Protein AF-A0AAW1YQ41-F1 (afdb_monomer_lite)

Radius of gyration: 15.89 Å; chains: 1; bounding box: 38×39×40 Å

Sec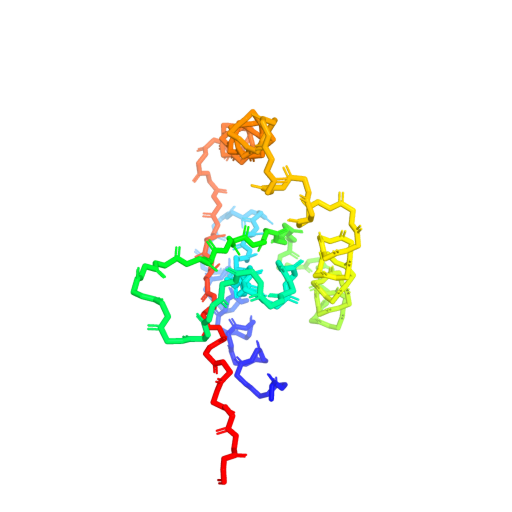ondary structure (DSSP, 8-state):
-HHHHHHHHHHHHHHHTT---SEEEEEEEEESGGGSGGGS-TT-SS--EEEEEEEE-TTT--HHHHHHHHHHHHHHIIIIITGGGSSTTHHHHHHHHHHHHHHHHHHTTT-EEEEEEE-------

pLDDT: mean 74.99, std 14.8, range [28.78, 92.38]

Organism: Rubus argutus (NCBI:txid59490)

InterPro domains:
  IPR023213 Chloramphenicol acetyltransferase-like domain superfamily [G3DSA:3.30.559.10] (2-125)

Foldseek 3Di:
DPPVLVVLLVVLLVVVVVAPAQKAKEWEKDALCVLQPPPDPPPDPDGRIDTDIDMHGSVPDDSVNSVVVVVVSVVCCSPPPSVCCPDPCNVVSVVVVVVVVVVVCVVSVVRYHYHYDYPPPPPDD

Structure (mmCIF, N/CA/C/O backbone):
data_AF-A0AAW1YQ41-F1
#
_entry.id   AF-A0AAW1YQ41-F1
#
loop_
_atom_site.group_PDB
_atom_site.id
_atom_site.type_symbol
_atom_site.label_atom_id
_atom_site.label_alt_id
_atom_site.label_comp_id
_atom_site.label_asym_id
_atom_site.label_entity_id
_atom_site.label_seq_id
_atom_site.pdbx_PDB_ins_code
_atom_site.Cartn_x
_atom_site.Cartn_y
_atom_site.Cartn_z
_atom_site.occupancy
_atom_site.B_iso_or_equiv
_atom_site.auth_seq_id
_atom_site.auth_comp_id
_atom_site.auth_asym_id
_atom_site.auth_atom_id
_atom_site.pdbx_PDB_model_num
ATOM 1 N N . MET A 1 1 ? 2.968 -19.471 5.099 1.00 43.16 1 MET A N 1
ATOM 2 C CA . MET A 1 1 ? 2.604 -18.035 5.068 1.00 43.16 1 MET A CA 1
ATOM 3 C C . MET A 1 1 ? 1.464 -17.689 6.041 1.00 43.16 1 MET A C 1
ATOM 5 O O . MET A 1 1 ? 1.581 -16.688 6.731 1.00 43.16 1 MET A O 1
ATOM 9 N N . CYS A 1 2 ? 0.415 -18.517 6.188 1.00 44.75 2 CYS A N 1
ATOM 10 C CA . CYS A 1 2 ? -0.744 -18.191 7.045 1.00 44.75 2 CYS A CA 1
ATOM 11 C C . CYS A 1 2 ? -0.475 -18.131 8.567 1.00 44.75 2 CYS A C 1
ATOM 13 O O . CYS A 1 2 ? -1.052 -17.280 9.240 1.00 44.75 2 CYS A O 1
ATOM 15 N N . ASN A 1 3 ? 0.406 -18.976 9.119 1.00 47.88 3 ASN A N 1
ATOM 16 C CA . ASN A 1 3 ? 0.574 -19.069 10.582 1.00 47.88 3 ASN A CA 1
ATOM 17 C C . ASN A 1 3 ? 1.292 -17.853 11.191 1.00 47.88 3 ASN A C 1
ATOM 19 O O . ASN A 1 3 ? 0.864 -17.334 12.216 1.00 47.88 3 ASN A O 1
ATOM 23 N N . CYS A 1 4 ? 2.341 -17.355 10.530 1.00 53.69 4 CYS A N 1
ATOM 24 C CA . CYS A 1 4 ? 3.082 -16.176 10.986 1.00 53.69 4 CYS A CA 1
ATOM 25 C C . CYS A 1 4 ? 2.190 -14.920 10.960 1.00 53.69 4 CYS A C 1
ATOM 27 O O . CYS A 1 4 ? 2.110 -14.183 11.939 1.00 53.69 4 CYS A O 1
ATOM 29 N N . PHE A 1 5 ? 1.405 -14.755 9.890 1.00 57.09 5 PHE A N 1
ATOM 30 C CA . PHE A 1 5 ? 0.450 -13.656 9.758 1.00 57.09 5 PHE A CA 1
ATOM 31 C C . PHE A 1 5 ? -0.663 -13.695 10.817 1.00 57.09 5 PHE A C 1
ATOM 33 O O . PHE A 1 5 ? -0.996 -12.673 11.416 1.00 57.09 5 PHE A O 1
ATOM 40 N N . SER A 1 6 ? -1.213 -14.885 11.089 1.00 60.81 6 SER A N 1
ATOM 41 C CA . SER A 1 6 ? -2.242 -15.069 12.119 1.00 60.81 6 SER A CA 1
ATOM 42 C C . SER A 1 6 ? -1.730 -14.691 13.511 1.00 60.81 6 SER A C 1
ATOM 44 O O . SER A 1 6 ? -2.438 -14.017 14.259 1.00 60.81 6 SER A O 1
ATOM 46 N N . ASN A 1 7 ? -0.490 -15.061 13.840 1.00 67.25 7 ASN A N 1
ATOM 47 C CA . ASN A 1 7 ? 0.119 -14.722 15.125 1.00 67.25 7 ASN A CA 1
ATOM 48 C C . ASN A 1 7 ? 0.347 -13.212 15.259 1.00 67.25 7 ASN A C 1
ATOM 50 O O . ASN A 1 7 ? -0.078 -12.632 16.255 1.00 67.25 7 ASN A O 1
ATOM 54 N N . HIS A 1 8 ? 0.906 -12.557 14.235 1.00 66.94 8 HIS A N 1
ATOM 55 C CA . HIS A 1 8 ? 1.091 -11.103 14.249 1.00 66.94 8 HIS A CA 1
ATOM 56 C C . HIS A 1 8 ? -0.233 -10.346 14.387 1.00 66.94 8 HIS A C 1
ATOM 58 O O . HIS A 1 8 ? -0.306 -9.397 15.162 1.00 66.94 8 HIS A O 1
ATOM 64 N N . PHE A 1 9 ? -1.299 -10.789 13.716 1.00 66.81 9 PHE A N 1
ATOM 65 C CA . PHE A 1 9 ? -2.614 -10.167 13.868 1.00 66.81 9 PHE A CA 1
ATOM 66 C C . PHE A 1 9 ? -3.222 -10.373 15.258 1.00 66.81 9 PHE A C 1
ATOM 68 O O . PHE A 1 9 ? -3.802 -9.446 15.819 1.00 66.81 9 PHE A O 1
ATOM 75 N N . LYS A 1 10 ? -3.101 -11.575 15.834 1.00 71.31 10 LYS A N 1
ATOM 76 C CA . LYS A 1 10 ? -3.589 -11.850 17.194 1.00 71.31 10 LYS A CA 1
ATOM 77 C C . LYS A 1 10 ? -2.859 -10.987 18.222 1.00 71.31 10 LYS A C 1
ATOM 79 O O . LYS A 1 10 ? -3.519 -10.367 19.053 1.00 71.31 10 LYS A O 1
ATOM 84 N N . SER A 1 11 ? -1.533 -10.889 18.122 1.00 71.06 11 SER A N 1
ATOM 85 C CA . SER A 1 11 ? -0.723 -9.996 18.956 1.00 71.06 11 SER A CA 1
ATOM 86 C C . SER A 1 11 ? -1.102 -8.529 18.746 1.00 71.06 11 SER A C 1
ATOM 88 O O . SER A 1 11 ? -1.260 -7.802 19.723 1.00 71.06 11 SER A O 1
ATOM 90 N N . ALA A 1 12 ? -1.333 -8.110 17.497 1.00 66.94 12 ALA A N 1
ATOM 91 C CA . ALA A 1 12 ? -1.778 -6.759 17.178 1.00 66.94 12 ALA A CA 1
ATOM 92 C C . ALA A 1 12 ? -3.142 -6.429 17.799 1.00 66.94 12 ALA A C 1
ATOM 94 O O . ALA A 1 12 ? -3.304 -5.389 18.430 1.00 66.94 12 ALA A O 1
ATOM 95 N N . ARG A 1 13 ? -4.114 -7.344 17.709 1.00 69.94 13 ARG A N 1
ATOM 96 C CA . ARG A 1 13 ? -5.419 -7.192 18.370 1.00 69.94 13 ARG A CA 1
ATOM 97 C C . ARG A 1 13 ? -5.295 -7.136 19.887 1.00 69.94 13 ARG A C 1
ATOM 99 O O . ARG A 1 13 ? -5.929 -6.286 20.504 1.00 69.94 13 ARG A O 1
ATOM 106 N N . ALA A 1 14 ? -4.496 -8.013 20.490 1.00 72.88 14 ALA A N 1
ATOM 107 C CA . ALA A 1 14 ? -4.290 -8.021 21.937 1.00 72.88 14 ALA A CA 1
ATOM 108 C C . ALA A 1 14 ? -3.684 -6.697 22.432 1.00 72.88 14 ALA A C 1
ATOM 110 O O . ALA A 1 14 ? -4.226 -6.092 23.352 1.00 72.88 14 ALA A O 1
ATOM 111 N N . ALA A 1 15 ? -2.635 -6.206 21.770 1.00 68.56 15 ALA A N 1
ATOM 112 C CA . ALA A 1 15 ? -2.020 -4.921 22.090 1.00 68.56 15 ALA A CA 1
ATOM 113 C C . ALA A 1 15 ? -2.963 -3.735 21.809 1.00 68.56 15 ALA A C 1
ATOM 115 O O . ALA A 1 15 ? -3.012 -2.795 22.598 1.00 68.56 15 ALA A O 1
ATOM 116 N N . SER A 1 16 ? -3.791 -3.801 20.759 1.00 66.94 16 SER A N 1
ATOM 117 C CA . SER A 1 16 ? -4.774 -2.746 20.478 1.00 66.94 16 SER A CA 1
ATOM 118 C C . SER A 1 16 ? -5.833 -2.589 21.568 1.00 66.94 16 SER A C 1
ATOM 120 O O . SER A 1 16 ? -6.277 -1.479 21.808 1.00 66.94 16 SER A O 1
ATOM 122 N N . ARG A 1 17 ? -6.198 -3.660 22.290 1.00 67.19 17 ARG A N 1
ATOM 123 C CA . ARG A 1 17 ? -7.150 -3.573 23.414 1.00 67.19 17 ARG A CA 1
ATOM 124 C C . ARG A 1 17 ? -6.614 -2.762 24.593 1.00 67.19 17 ARG A C 1
ATOM 126 O O . ARG A 1 17 ? -7.402 -2.274 25.393 1.00 67.19 17 ARG A O 1
ATOM 133 N N . GLN A 1 18 ? -5.293 -2.644 24.713 1.00 65.25 18 GLN A N 1
ATOM 134 C CA . GLN A 1 18 ? -4.637 -1.803 25.718 1.00 65.25 18 GLN A CA 1
ATOM 135 C C . GLN A 1 18 ? -4.434 -0.364 25.224 1.00 65.25 18 GLN A C 1
ATOM 137 O O . GLN A 1 18 ? -4.103 0.525 26.004 1.00 65.25 18 GLN A O 1
ATOM 142 N N . SER A 1 19 ? -4.635 -0.134 23.928 1.00 63.34 19 SER A N 1
ATOM 143 C CA . SER A 1 19 ? -4.430 1.137 23.258 1.00 63.34 19 SER A CA 1
ATOM 144 C C . SER A 1 19 ? -5.762 1.866 23.086 1.00 63.34 19 SER A C 1
ATOM 146 O O . SER A 1 19 ? -6.766 1.274 22.703 1.00 63.34 19 SER A O 1
ATOM 148 N N . LYS A 1 20 ? -5.785 3.180 23.331 1.00 64.69 20 LYS A N 1
ATOM 149 C CA . LYS A 1 20 ? -6.960 4.024 23.039 1.00 64.69 20 LYS A CA 1
ATOM 150 C C . LYS A 1 20 ? -7.090 4.355 21.545 1.00 64.69 20 LYS A C 1
ATOM 152 O O . LYS A 1 20 ? -7.950 5.147 21.174 1.00 64.69 20 LYS A O 1
ATOM 157 N N . THR A 1 21 ? -6.212 3.817 20.695 1.00 65.50 21 THR A N 1
ATOM 158 C CA . THR A 1 21 ? -6.166 4.165 19.274 1.00 65.50 21 THR A CA 1
ATOM 159 C C . THR A 1 21 ? -7.072 3.257 18.455 1.00 65.50 21 THR A C 1
ATOM 161 O O . THR A 1 21 ? -6.929 2.036 18.436 1.00 65.50 21 THR A O 1
ATOM 164 N N . GLU A 1 22 ? -8.019 3.867 17.744 1.00 76.69 22 GLU A N 1
ATOM 165 C CA . GLU A 1 22 ? -8.956 3.129 16.891 1.00 76.69 22 GLU A CA 1
ATOM 166 C C . GLU A 1 22 ? -8.318 2.687 15.573 1.00 76.69 22 GLU A C 1
ATOM 168 O O . GLU A 1 22 ? -8.808 1.763 14.932 1.00 76.69 22 GLU A O 1
ATOM 173 N N . THR A 1 23 ? -7.208 3.311 15.171 1.00 85.25 23 THR A N 1
ATOM 174 C CA . THR A 1 23 ? -6.554 3.063 13.883 1.00 85.25 23 THR A CA 1
ATOM 175 C C . THR A 1 23 ? -5.261 2.280 14.067 1.00 85.25 23 THR A C 1
ATOM 177 O O . THR A 1 23 ? -4.378 2.652 14.841 1.00 85.25 23 THR A O 1
ATOM 180 N N . THR A 1 24 ? -5.132 1.186 13.322 1.00 87.00 24 THR A N 1
ATOM 181 C CA . THR A 1 24 ? -3.922 0.368 13.257 1.00 87.00 24 THR A CA 1
ATOM 182 C C . THR A 1 24 ? -3.403 0.314 11.826 1.00 87.00 24 THR A C 1
ATOM 184 O O . THR A 1 24 ? -4.168 0.169 10.871 1.00 87.00 24 THR A O 1
ATOM 187 N N . VAL A 1 25 ? -2.085 0.412 11.678 1.00 88.62 25 VAL A N 1
ATOM 188 C CA . VAL A 1 25 ? -1.386 0.279 10.402 1.00 88.62 25 VAL A CA 1
ATOM 189 C C . VAL A 1 25 ? -0.530 -0.978 10.437 1.00 88.62 25 VAL A C 1
ATOM 191 O O . VAL A 1 25 ? 0.293 -1.163 11.333 1.00 88.62 25 VAL A O 1
ATOM 194 N N . PHE A 1 26 ? -0.712 -1.841 9.445 1.00 87.69 26 PHE A N 1
ATOM 195 C CA . PHE A 1 26 ? 0.135 -3.000 9.208 1.00 87.69 26 PHE A CA 1
ATOM 196 C C . PHE A 1 26 ? 0.956 -2.791 7.937 1.00 87.69 26 PHE A C 1
ATOM 198 O O . PHE A 1 26 ? 0.401 -2.610 6.851 1.00 87.69 26 PHE A O 1
ATOM 205 N N . TYR A 1 27 ? 2.278 -2.826 8.074 1.00 87.81 27 TYR A N 1
ATOM 206 C CA . TYR A 1 27 ? 3.222 -2.738 6.970 1.00 87.81 27 TYR A CA 1
ATOM 207 C C . TYR A 1 27 ? 3.711 -4.125 6.560 1.00 87.81 27 TYR A C 1
ATOM 209 O O . TYR A 1 27 ? 4.333 -4.839 7.344 1.00 87.81 27 TYR A O 1
ATOM 217 N N . GLN A 1 28 ? 3.498 -4.483 5.300 1.00 85.56 28 GLN A N 1
ATOM 218 C CA . GLN A 1 28 ? 4.133 -5.642 4.686 1.00 85.56 28 GLN A CA 1
ATOM 219 C C . GLN A 1 28 ? 5.290 -5.181 3.812 1.00 85.56 28 GLN A C 1
ATOM 221 O O . GLN A 1 28 ? 5.070 -4.508 2.808 1.00 85.56 28 GLN A O 1
ATOM 226 N N . MET A 1 29 ? 6.511 -5.604 4.131 1.00 84.38 29 MET A N 1
ATOM 227 C CA . MET A 1 29 ? 7.631 -5.414 3.210 1.00 84.38 29 MET A CA 1
ATOM 228 C C . MET A 1 29 ? 7.479 -6.375 2.029 1.00 84.38 29 MET A C 1
ATOM 230 O O . MET A 1 29 ? 7.407 -7.591 2.233 1.00 84.38 29 MET A O 1
ATOM 234 N N . VAL A 1 30 ? 7.415 -5.843 0.809 1.00 81.19 30 VAL A N 1
ATOM 235 C CA . VAL A 1 30 ? 7.405 -6.629 -0.431 1.00 81.19 30 VAL A CA 1
ATOM 236 C C . VAL A 1 30 ? 8.727 -6.483 -1.169 1.00 81.19 30 VAL A C 1
ATOM 238 O O . VAL A 1 30 ? 9.358 -5.428 -1.134 1.00 81.19 30 VAL A O 1
ATOM 241 N N . ASN A 1 31 ? 9.157 -7.561 -1.824 1.00 79.19 31 ASN A N 1
ATOM 242 C CA . ASN A 1 31 ? 10.371 -7.566 -2.631 1.00 79.19 31 ASN A CA 1
ATOM 243 C C . ASN A 1 31 ? 10.070 -6.946 -4.002 1.00 79.19 31 ASN A C 1
ATOM 245 O O . ASN A 1 31 ? 9.259 -7.491 -4.757 1.00 79.19 31 ASN A O 1
ATOM 249 N N . LEU A 1 32 ? 10.734 -5.834 -4.317 1.00 77.19 32 LEU A N 1
ATOM 250 C CA . LEU A 1 32 ? 10.601 -5.152 -5.601 1.00 77.19 32 LEU A CA 1
ATOM 251 C C . LEU A 1 32 ? 11.293 -5.918 -6.727 1.00 77.19 32 LEU A C 1
ATOM 253 O O . LEU A 1 32 ? 10.836 -5.850 -7.853 1.00 77.19 32 LEU A O 1
ATOM 257 N N . ARG A 1 33 ? 12.327 -6.728 -6.462 1.00 71.50 33 ARG A N 1
ATOM 258 C CA . ARG A 1 33 ? 13.027 -7.480 -7.525 1.00 71.50 33 ARG A CA 1
ATOM 259 C C . ARG A 1 33 ? 12.077 -8.342 -8.355 1.00 71.50 33 ARG A C 1
ATOM 261 O O . ARG A 1 33 ? 12.217 -8.407 -9.567 1.00 71.50 33 ARG A O 1
ATOM 268 N N . LYS A 1 34 ? 11.054 -8.924 -7.716 1.00 65.75 34 LYS A N 1
ATOM 269 C CA . LYS A 1 34 ? 10.029 -9.730 -8.401 1.00 65.75 34 LYS A CA 1
ATOM 270 C C . LYS A 1 34 ? 9.248 -8.952 -9.465 1.00 65.75 34 LYS A C 1
ATOM 272 O O . LYS A 1 34 ? 8.746 -9.570 -10.393 1.00 65.75 34 LYS A O 1
ATOM 277 N N . SER A 1 35 ? 9.138 -7.631 -9.337 1.00 64.88 35 SER A N 1
ATOM 278 C CA . SER A 1 35 ? 8.430 -6.775 -10.291 1.00 64.88 35 SER A CA 1
ATOM 279 C C . SER A 1 35 ? 9.327 -6.128 -11.331 1.00 64.88 35 SER A C 1
ATOM 281 O O . SER A 1 35 ? 8.818 -5.613 -12.317 1.00 64.88 35 SER A O 1
ATOM 283 N N . MET A 1 36 ? 10.645 -6.130 -11.117 1.00 60.66 36 MET A N 1
ATOM 284 C CA . MET A 1 36 ? 11.603 -5.504 -12.031 1.00 60.66 36 MET A CA 1
ATOM 285 C C . MET A 1 36 ? 12.036 -6.428 -13.175 1.00 60.66 36 MET A C 1
ATOM 287 O O . MET A 1 36 ? 12.877 -6.047 -13.980 1.00 60.66 36 MET A O 1
ATOM 291 N N . GLY A 1 37 ? 11.495 -7.647 -13.261 1.00 60.53 37 GLY A N 1
ATOM 292 C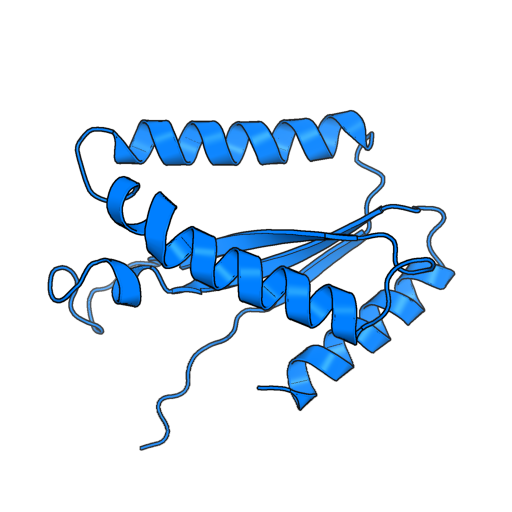 CA . GLY A 1 37 ? 12.002 -8.660 -14.186 1.00 60.53 37 GLY A CA 1
ATOM 293 C C . GLY A 1 37 ? 13.479 -8.984 -13.921 1.00 60.53 37 GLY A C 1
ATOM 294 O O . GLY A 1 37 ? 14.014 -8.696 -12.851 1.00 60.53 37 GLY A O 1
ATOM 295 N N . SER A 1 38 ? 14.166 -9.562 -14.907 1.00 54.94 38 SER A N 1
ATOM 296 C CA . SER A 1 38 ? 15.594 -9.920 -14.830 1.00 54.94 38 SER A CA 1
ATOM 297 C C . SER A 1 38 ? 16.555 -8.724 -14.697 1.00 54.94 38 SER A C 1
ATOM 299 O O . SER A 1 38 ? 17.764 -8.913 -14.789 1.00 54.94 38 SER A O 1
ATOM 301 N N . VAL A 1 39 ? 16.048 -7.498 -14.513 1.00 58.72 39 VAL A N 1
ATOM 302 C CA . VAL A 1 39 ? 16.840 -6.257 -14.457 1.00 58.72 39 VAL A CA 1
ATOM 303 C C . VAL A 1 39 ? 17.711 -6.193 -13.201 1.00 58.72 39 VAL A C 1
ATOM 305 O O . VAL A 1 39 ? 18.793 -5.613 -13.237 1.00 58.72 39 VAL A O 1
ATOM 308 N N . VAL A 1 40 ? 17.285 -6.818 -12.098 1.00 59.50 40 VAL A N 1
ATOM 309 C CA . VAL A 1 40 ? 18.079 -6.878 -10.865 1.00 59.50 40 VAL A CA 1
ATOM 310 C C . VAL A 1 40 ? 18.314 -8.336 -10.481 1.00 59.50 40 VAL A C 1
ATOM 312 O O . VAL A 1 40 ? 17.383 -8.989 -10.000 1.00 59.50 40 VAL A O 1
ATOM 315 N N . PRO A 1 41 ? 19.543 -8.851 -10.674 1.00 58.62 41 PRO A N 1
ATOM 316 C CA . PRO A 1 41 ? 19.938 -10.164 -10.188 1.00 58.62 41 PRO A CA 1
ATOM 317 C C . PRO A 1 41 ? 19.570 -10.358 -8.711 1.00 58.62 41 PRO A C 1
ATOM 319 O O . PRO A 1 41 ? 19.672 -9.445 -7.884 1.00 58.62 41 PRO A O 1
ATOM 322 N N . GLU A 1 42 ? 19.132 -11.565 -8.353 1.00 59.00 42 GLU A N 1
ATOM 323 C CA . GLU A 1 42 ? 18.694 -11.879 -6.984 1.00 59.00 42 GLU A CA 1
ATOM 324 C C . GLU A 1 42 ? 19.810 -11.635 -5.947 1.00 59.00 42 GLU A C 1
ATOM 326 O O . GLU A 1 42 ? 19.547 -11.277 -4.800 1.00 59.00 42 GLU A O 1
ATOM 331 N N . ASN A 1 43 ? 21.061 -11.723 -6.401 1.00 57.91 43 ASN A N 1
ATOM 332 C CA . ASN A 1 43 ? 22.311 -11.510 -5.680 1.00 57.91 43 ASN A CA 1
ATOM 333 C C . ASN A 1 43 ? 22.865 -10.068 -5.740 1.00 57.91 43 ASN A C 1
ATOM 335 O O . ASN A 1 43 ? 23.948 -9.818 -5.212 1.00 57.91 43 ASN A O 1
ATOM 339 N N . THR A 1 44 ? 22.162 -9.097 -6.336 1.00 55.97 44 THR A N 1
ATOM 340 C CA . THR A 1 44 ? 22.601 -7.691 -6.311 1.00 55.97 44 THR A CA 1
ATOM 341 C C . THR A 1 44 ? 22.485 -7.107 -4.904 1.00 55.97 44 THR A C 1
ATOM 343 O O . THR A 1 44 ? 21.404 -7.096 -4.304 1.00 55.97 44 THR A O 1
ATOM 346 N N . MET A 1 45 ? 23.600 -6.586 -4.393 1.00 42.09 45 MET A N 1
ATOM 347 C CA . MET A 1 45 ? 23.716 -5.984 -3.066 1.00 42.09 45 MET A CA 1
ATOM 348 C C . MET A 1 45 ? 22.954 -4.646 -2.999 1.00 42.09 45 MET A C 1
ATOM 350 O O . MET A 1 45 ? 23.200 -3.747 -3.797 1.00 42.09 45 MET A O 1
ATOM 354 N N . GLY A 1 46 ? 21.999 -4.532 -2.069 1.00 55.44 46 GLY A N 1
ATOM 355 C CA . GLY A 1 46 ? 21.124 -3.360 -1.891 1.00 55.44 46 GLY A CA 1
ATOM 356 C C . GLY A 1 46 ? 19.678 -3.754 -1.554 1.00 55.44 46 GLY A C 1
ATOM 357 O O . GLY A 1 46 ? 19.146 -4.726 -2.090 1.00 55.44 46 GLY A O 1
ATOM 358 N N . ASN A 1 47 ? 19.013 -3.043 -0.641 1.00 61.41 47 ASN A N 1
ATOM 359 C CA . ASN A 1 47 ? 17.649 -3.382 -0.213 1.00 61.41 47 ASN A CA 1
ATOM 360 C C . ASN A 1 47 ? 16.594 -2.821 -1.181 1.00 61.41 47 ASN A C 1
ATOM 362 O O . ASN A 1 47 ? 16.178 -1.676 -1.056 1.00 61.41 47 ASN A O 1
ATOM 366 N N . TRP A 1 48 ? 16.102 -3.657 -2.099 1.00 72.88 48 TRP A N 1
ATOM 367 C CA . TRP A 1 48 ? 14.969 -3.342 -2.980 1.00 72.88 48 TRP A CA 1
ATOM 368 C C . TRP A 1 48 ? 13.650 -3.845 -2.378 1.00 72.88 48 TRP A C 1
ATOM 370 O O . TRP A 1 48 ? 13.020 -4.772 -2.893 1.00 72.88 48 TRP A O 1
ATOM 380 N N . PHE A 1 49 ? 13.255 -3.262 -1.245 1.00 78.50 49 PHE A N 1
ATOM 381 C CA . PHE A 1 49 ? 12.000 -3.580 -0.561 1.00 78.50 49 PHE A CA 1
ATOM 382 C C . PHE A 1 49 ? 11.109 -2.349 -0.449 1.00 78.50 49 PHE A C 1
ATOM 384 O O . PHE A 1 49 ? 11.595 -1.244 -0.219 1.00 78.50 49 PHE A O 1
ATOM 391 N N . TRP A 1 50 ? 9.796 -2.554 -0.538 1.00 84.06 50 TRP A N 1
ATOM 392 C CA . TRP A 1 50 ? 8.815 -1.492 -0.345 1.00 84.06 50 TRP A CA 1
ATOM 393 C C . TRP A 1 50 ? 7.773 -1.868 0.712 1.00 84.06 50 TRP A C 1
ATOM 395 O O . TRP A 1 50 ? 7.222 -2.968 0.646 1.00 84.06 50 TRP A O 1
ATOM 405 N N . PRO A 1 51 ? 7.470 -0.994 1.689 1.00 86.38 51 PRO A N 1
ATOM 406 C CA . PRO A 1 51 ? 6.427 -1.267 2.671 1.00 86.38 51 PRO A CA 1
ATOM 407 C C . PRO A 1 51 ? 5.032 -0.996 2.093 1.00 86.38 51 PRO A C 1
ATOM 409 O O . PRO A 1 51 ? 4.645 0.148 1.866 1.00 86.38 51 PRO A O 1
ATOM 412 N N . LEU A 1 52 ? 4.211 -2.021 1.908 1.00 88.06 52 LEU A N 1
ATOM 413 C CA . LEU A 1 52 ? 2.785 -1.845 1.631 1.00 88.06 52 LEU A CA 1
ATOM 414 C C . LEU A 1 52 ? 2.014 -1.646 2.926 1.00 88.06 52 LEU A C 1
ATOM 416 O O . LEU A 1 52 ? 2.133 -2.449 3.846 1.00 88.06 52 LEU A O 1
ATOM 420 N N . GLN A 1 53 ? 1.212 -0.586 2.985 1.00 89.25 53 GLN A N 1
ATOM 421 C CA . GLN A 1 53 ? 0.427 -0.249 4.168 1.00 89.25 53 GLN A CA 1
ATOM 422 C C . GLN A 1 53 ? -1.008 -0.762 4.056 1.00 89.25 53 GLN A C 1
ATOM 424 O O . GLN A 1 53 ? -1.703 -0.502 3.069 1.00 89.25 53 GLN A O 1
ATOM 429 N N . VAL A 1 54 ? -1.489 -1.427 5.098 1.00 89.12 54 VAL A N 1
ATOM 430 C CA . VAL A 1 54 ? -2.898 -1.772 5.299 1.00 89.12 54 VAL A CA 1
ATOM 431 C C . VAL A 1 54 ? -3.363 -1.049 6.553 1.00 89.12 54 VAL A C 1
ATOM 433 O O . VAL A 1 54 ? -2.801 -1.245 7.625 1.00 89.12 54 VAL A O 1
ATOM 436 N N . VAL A 1 55 ? -4.368 -0.191 6.406 1.00 89.25 55 VAL A N 1
ATOM 437 C CA . VAL A 1 55 ? -4.980 0.544 7.517 1.00 89.25 55 VAL A CA 1
ATOM 438 C C . VAL A 1 55 ? -6.269 -0.171 7.877 1.00 89.25 55 VAL A C 1
ATOM 440 O O . VAL A 1 55 ? -7.042 -0.514 6.981 1.00 89.25 55 VAL A O 1
ATOM 443 N N . PHE A 1 56 ? -6.481 -0.434 9.159 1.00 87.00 56 PHE A N 1
ATOM 444 C CA . PHE A 1 56 ? -7.674 -1.113 9.644 1.00 87.00 56 PHE A CA 1
ATOM 445 C C . PHE A 1 56 ? -7.973 -0.723 11.089 1.00 87.00 56 PHE A C 1
ATOM 447 O O . PHE A 1 56 ? -7.102 -0.235 11.816 1.00 87.00 56 PHE A O 1
ATOM 454 N N . LYS A 1 57 ? -9.209 -0.976 11.514 1.00 87.50 57 LYS A N 1
ATOM 455 C CA . LYS A 1 57 ? -9.624 -0.793 12.900 1.00 87.50 57 LYS A CA 1
ATOM 456 C C . LYS A 1 57 ? -9.726 -2.165 13.567 1.00 87.50 57 LYS A C 1
ATOM 458 O O . LYS A 1 57 ? -10.540 -2.983 13.146 1.00 87.50 57 LYS A O 1
ATOM 463 N N . PRO A 1 58 ? -8.926 -2.469 14.599 1.00 79.56 58 PRO A N 1
ATOM 464 C CA . PRO A 1 58 ? -8.790 -3.833 15.120 1.00 79.56 58 PRO A CA 1
ATOM 465 C C . PRO A 1 58 ? -10.069 -4.395 15.762 1.00 79.56 58 PRO A C 1
ATOM 467 O O . PRO A 1 58 ? -10.210 -5.617 15.854 1.00 79.56 58 PRO A O 1
ATOM 470 N N . ASN A 1 59 ? -10.990 -3.523 16.185 1.00 80.62 59 ASN A N 1
ATOM 471 C CA . ASN A 1 59 ? -12.283 -3.905 16.757 1.00 80.62 59 ASN A CA 1
ATOM 472 C C . ASN A 1 59 ? -13.386 -4.098 15.702 1.00 80.62 59 ASN A C 1
ATOM 474 O O . ASN A 1 59 ? -14.364 -4.780 15.987 1.00 80.62 59 ASN A O 1
ATOM 478 N N . GLU A 1 60 ? -13.228 -3.531 14.503 1.00 85.69 60 GLU A N 1
ATOM 479 C CA . GLU A 1 60 ? -14.239 -3.574 13.433 1.00 85.69 60 GLU A CA 1
ATOM 480 C C . GLU A 1 60 ? -13.838 -4.550 12.314 1.00 85.69 60 GLU A C 1
ATOM 482 O O . GLU A 1 60 ? -14.685 -5.211 11.722 1.00 85.69 60 GLU A O 1
ATOM 487 N N . THR A 1 61 ? -12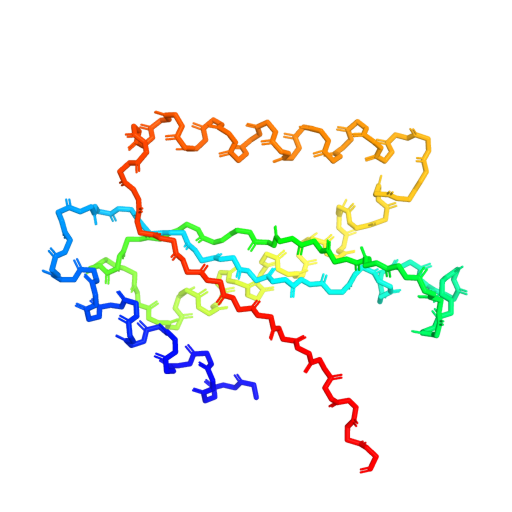.537 -4.689 12.047 1.00 86.06 61 THR A N 1
ATOM 488 C CA . THR A 1 61 ? -12.014 -5.484 10.933 1.00 86.06 61 THR A CA 1
ATOM 489 C C . THR A 1 61 ? -11.711 -6.921 11.357 1.00 86.06 61 THR A C 1
ATOM 491 O O . THR A 1 61 ? -10.908 -7.185 12.262 1.00 86.06 61 THR A O 1
ATOM 494 N N . GLN A 1 62 ? -12.302 -7.888 10.653 1.00 87.50 62 GLN A N 1
ATOM 495 C CA . GLN A 1 62 ? -11.992 -9.304 10.858 1.00 87.50 62 GLN A CA 1
ATOM 496 C C . GLN A 1 62 ? -10.627 -9.677 10.258 1.00 87.50 62 GLN A C 1
ATOM 498 O O . GLN A 1 62 ? -10.176 -9.090 9.276 1.00 87.50 62 GLN A O 1
ATOM 503 N N . LEU A 1 63 ? -9.978 -10.720 10.799 1.00 82.69 63 LEU A N 1
ATOM 504 C CA . LEU A 1 63 ? -8.690 -11.203 10.275 1.00 82.69 63 LEU A CA 1
ATOM 505 C C . LEU A 1 63 ? -8.770 -11.508 8.776 1.00 82.69 63 LEU A C 1
ATOM 507 O O . LEU A 1 63 ? -7.879 -11.129 8.025 1.00 82.69 63 LEU A O 1
ATOM 511 N N . GLN A 1 64 ? -9.823 -12.204 8.343 1.00 85.94 64 GLN A N 1
ATOM 512 C CA . GLN A 1 64 ? -9.956 -12.613 6.946 1.00 85.94 64 GLN A CA 1
ATOM 513 C C . GLN A 1 64 ? -10.101 -11.416 6.005 1.00 85.94 64 GLN A C 1
ATOM 515 O O . GLN A 1 64 ? -9.486 -11.406 4.943 1.00 85.94 64 GLN A O 1
ATOM 520 N N . GLU A 1 65 ? -10.829 -10.384 6.427 1.00 89.25 65 GLU A N 1
ATOM 521 C CA . GLU A 1 65 ? -10.962 -9.132 5.685 1.00 89.25 65 GLU A CA 1
ATOM 522 C C . GLU A 1 65 ? -9.617 -8.404 5.582 1.00 89.25 65 GLU A C 1
ATOM 524 O O . GLU A 1 65 ? -9.209 -7.991 4.497 1.00 89.25 65 GLU A O 1
ATOM 529 N N . MET A 1 66 ? -8.863 -8.329 6.683 1.00 86.31 66 MET A N 1
ATOM 530 C CA . MET A 1 66 ? -7.523 -7.744 6.668 1.00 86.31 66 MET A CA 1
ATOM 531 C C . MET A 1 66 ? -6.571 -8.527 5.744 1.00 86.31 66 MET A C 1
ATOM 533 O O . MET A 1 66 ? -5.838 -7.919 4.963 1.00 86.31 66 MET A O 1
ATOM 537 N N . VAL A 1 67 ? -6.601 -9.868 5.780 1.00 85.31 67 VAL A N 1
ATOM 538 C CA . VAL A 1 67 ? -5.832 -10.730 4.861 1.00 85.31 67 VAL A CA 1
ATOM 539 C C . VAL A 1 67 ? -6.229 -10.464 3.409 1.00 85.31 67 VAL A C 1
ATOM 541 O O . VAL A 1 67 ? -5.351 -10.338 2.556 1.00 85.31 67 VAL A O 1
ATOM 544 N N . ALA A 1 68 ? -7.529 -10.389 3.115 1.00 89.69 68 ALA A N 1
ATOM 545 C CA . ALA A 1 68 ? -8.041 -10.150 1.770 1.00 89.69 68 ALA A CA 1
ATOM 546 C C . ALA A 1 68 ? -7.605 -8.775 1.245 1.00 89.69 68 ALA A C 1
ATOM 548 O O . ALA A 1 68 ? -7.039 -8.687 0.155 1.00 89.69 68 ALA A O 1
ATOM 549 N N . ASN A 1 69 ? -7.759 -7.727 2.060 1.00 89.56 69 ASN A N 1
ATOM 550 C CA . ASN A 1 69 ? -7.299 -6.375 1.748 1.00 89.56 69 ASN A CA 1
ATOM 551 C C . ASN A 1 69 ? -5.794 -6.338 1.486 1.00 89.56 69 ASN A C 1
ATOM 553 O O . ASN A 1 69 ? -5.341 -5.682 0.550 1.00 89.56 69 ASN A O 1
ATOM 557 N N . MET A 1 70 ? -5.012 -7.066 2.280 1.00 87.69 70 MET A N 1
ATOM 558 C CA . MET A 1 70 ? -3.571 -7.126 2.096 1.00 87.69 70 MET A CA 1
ATOM 559 C C . MET A 1 70 ? -3.170 -7.837 0.804 1.00 87.69 70 MET A C 1
ATOM 561 O O . MET A 1 70 ? -2.323 -7.331 0.071 1.00 87.69 70 MET A O 1
ATOM 565 N N . ARG A 1 71 ? -3.793 -8.981 0.495 1.00 88.38 71 ARG A N 1
ATOM 566 C CA . ARG A 1 71 ? -3.573 -9.691 -0.774 1.00 88.38 71 ARG A CA 1
ATOM 567 C C . ARG A 1 71 ? -3.917 -8.801 -1.962 1.00 88.38 71 ARG A C 1
ATOM 569 O O . ARG A 1 71 ? -3.099 -8.683 -2.865 1.00 88.38 71 ARG A O 1
ATOM 576 N N . ARG A 1 72 ? -5.066 -8.118 -1.910 1.00 91.00 72 ARG A N 1
ATOM 577 C CA . ARG A 1 72 ? -5.487 -7.160 -2.937 1.00 91.00 72 ARG A CA 1
ATOM 578 C C . ARG A 1 72 ? -4.444 -6.058 -3.138 1.00 91.00 72 ARG A C 1
ATOM 580 O O . ARG A 1 72 ? -3.990 -5.874 -4.259 1.00 91.00 72 ARG A O 1
ATOM 587 N N . LYS A 1 73 ? -3.985 -5.403 -2.063 1.00 88.69 73 LYS A N 1
ATOM 588 C CA . LYS A 1 73 ? -2.961 -4.346 -2.157 1.00 88.69 73 LYS A CA 1
ATOM 589 C C . LYS A 1 73 ? -1.628 -4.833 -2.720 1.00 88.69 73 LYS A C 1
ATOM 591 O O . LYS A 1 73 ? -0.962 -4.082 -3.421 1.00 88.69 73 LYS A O 1
ATOM 596 N N . ILE A 1 74 ? -1.219 -6.062 -2.401 1.00 86.38 74 ILE A N 1
ATOM 597 C CA . ILE A 1 74 ? -0.015 -6.668 -2.988 1.00 86.38 74 ILE A CA 1
ATOM 598 C C . ILE A 1 74 ? -0.194 -6.831 -4.500 1.00 86.38 74 ILE A C 1
ATOM 600 O O . ILE A 1 74 ? 0.700 -6.461 -5.257 1.00 86.38 74 ILE A O 1
ATOM 604 N N . THR A 1 75 ? -1.342 -7.349 -4.939 1.00 87.88 75 THR A N 1
ATOM 605 C CA . THR A 1 75 ? -1.656 -7.514 -6.364 1.00 87.88 75 THR A CA 1
ATOM 606 C C . THR A 1 75 ? -1.715 -6.171 -7.097 1.00 87.88 75 THR A C 1
ATOM 608 O O . THR A 1 75 ? -1.029 -6.014 -8.100 1.00 87.88 75 THR A O 1
ATOM 611 N N . GLU A 1 76 ? -2.456 -5.189 -6.575 1.00 88.38 76 GLU A N 1
ATOM 612 C CA . GLU A 1 76 ? -2.539 -3.825 -7.132 1.00 88.38 76 GLU A CA 1
ATOM 613 C C . GLU A 1 76 ? -1.157 -3.171 -7.220 1.00 88.38 76 GLU A C 1
ATOM 615 O O . GLU A 1 76 ? -0.798 -2.572 -8.231 1.00 88.38 76 GLU A O 1
ATOM 620 N N . PHE A 1 77 ? -0.335 -3.326 -6.178 1.00 86.06 77 PHE A N 1
ATOM 621 C CA . PHE A 1 77 ? 1.016 -2.791 -6.188 1.00 86.06 77 PHE A CA 1
ATOM 622 C C . PHE A 1 77 ? 1.840 -3.367 -7.339 1.00 86.06 77 PHE A C 1
ATOM 624 O O . PHE A 1 77 ? 2.451 -2.600 -8.080 1.00 86.06 77 PHE A O 1
ATOM 631 N N . TYR A 1 78 ? 1.850 -4.692 -7.491 1.00 83.31 78 TYR A N 1
ATOM 632 C CA . TYR A 1 78 ? 2.637 -5.350 -8.528 1.00 83.31 78 TYR A CA 1
ATOM 633 C C . TYR A 1 78 ? 2.151 -5.030 -9.943 1.00 83.31 78 TYR A C 1
ATOM 635 O O . TYR A 1 78 ? 2.990 -4.842 -10.821 1.00 83.31 78 TYR A O 1
ATOM 643 N N . ASN A 1 79 ? 0.839 -4.917 -10.146 1.00 84.75 79 ASN A N 1
ATOM 644 C CA . ASN A 1 79 ? 0.262 -4.627 -11.456 1.00 84.75 79 ASN A CA 1
ATOM 645 C C . ASN A 1 79 ? 0.432 -3.152 -11.862 1.00 84.75 79 ASN A C 1
ATOM 647 O O . ASN A 1 79 ? 0.794 -2.878 -13.003 1.00 84.75 79 ASN A O 1
ATOM 651 N N . ASP A 1 80 ? 0.228 -2.211 -10.931 1.00 83.00 80 ASP A N 1
ATOM 652 C CA . ASP A 1 80 ? 0.001 -0.804 -11.300 1.00 83.00 80 ASP A CA 1
ATOM 653 C C . ASP A 1 80 ? 1.106 0.157 -10.845 1.00 83.00 80 ASP A C 1
ATOM 655 O O . ASP A 1 80 ? 1.316 1.207 -11.465 1.00 83.00 80 ASP A O 1
ATOM 659 N N . LYS A 1 81 ? 1.789 -0.147 -9.730 1.00 79.12 81 LYS A N 1
ATOM 660 C CA . LYS A 1 81 ? 2.777 0.760 -9.113 1.00 79.12 81 LYS A CA 1
ATOM 661 C C . LYS A 1 81 ? 4.213 0.281 -9.282 1.00 79.12 81 LYS A C 1
ATOM 663 O O . LYS A 1 81 ? 5.091 1.105 -9.501 1.00 79.12 81 LYS A O 1
ATOM 668 N N . ALA A 1 82 ? 4.467 -1.019 -9.207 1.00 80.69 82 ALA A N 1
ATOM 669 C CA . ALA A 1 82 ? 5.819 -1.546 -9.078 1.00 80.69 82 ALA A CA 1
ATOM 670 C C . ALA A 1 82 ? 6.692 -1.300 -10.321 1.00 80.69 82 ALA A C 1
ATOM 672 O O . ALA A 1 82 ? 7.874 -1.003 -10.176 1.00 80.69 82 ALA A O 1
ATOM 673 N N . GLY A 1 83 ? 6.111 -1.342 -11.525 1.00 77.19 83 GLY A N 1
ATOM 674 C CA . GLY A 1 83 ? 6.816 -0.966 -12.756 1.00 77.19 83 GLY A CA 1
ATOM 675 C C . GLY A 1 83 ? 7.184 0.520 -12.802 1.00 77.19 83 GLY A C 1
ATOM 676 O O . GLY A 1 83 ? 8.270 0.863 -13.243 1.00 77.19 83 GLY A O 1
ATOM 677 N N . LYS A 1 84 ? 6.335 1.400 -12.253 1.00 81.69 84 LYS A N 1
ATOM 678 C CA . LYS A 1 84 ? 6.560 2.859 -12.230 1.00 81.69 84 LYS A CA 1
ATOM 679 C C . LYS A 1 84 ? 7.673 3.288 -11.282 1.00 81.69 84 LYS A C 1
ATOM 681 O O . LYS A 1 84 ? 8.126 4.420 -11.346 1.00 81.69 84 LYS A O 1
ATOM 686 N N . PHE A 1 85 ? 8.093 2.405 -10.380 1.00 77.88 85 PHE A N 1
ATOM 687 C CA . PHE A 1 85 ? 9.227 2.661 -9.493 1.00 77.88 85 PHE A CA 1
ATOM 688 C C . PHE A 1 85 ? 10.559 2.555 -10.246 1.00 77.88 85 PHE A C 1
ATOM 690 O O . PHE A 1 85 ? 11.586 2.999 -9.738 1.00 77.88 85 PHE A O 1
ATOM 697 N N . ILE A 1 86 ? 10.532 1.965 -11.443 1.00 72.31 86 ILE A N 1
ATOM 698 C CA . ILE A 1 86 ? 11.666 1.774 -12.333 1.00 72.31 86 ILE A CA 1
ATOM 699 C C . ILE A 1 86 ? 11.472 2.734 -13.506 1.00 72.31 86 ILE A C 1
ATOM 701 O O . ILE A 1 86 ? 10.538 2.583 -14.288 1.00 72.31 86 ILE A O 1
ATOM 705 N N . GLY A 1 87 ? 12.333 3.737 -13.623 1.00 69.31 87 GLY A N 1
ATOM 706 C CA . GLY A 1 87 ? 12.246 4.737 -14.687 1.00 69.31 87 GLY A CA 1
ATOM 707 C C . GLY A 1 87 ? 12.454 6.151 -14.169 1.00 69.31 87 GLY A C 1
ATOM 708 O O . GLY A 1 87 ? 12.656 6.362 -12.972 1.00 69.31 87 GLY A O 1
ATOM 709 N N . GLU A 1 88 ? 12.406 7.114 -15.084 1.00 76.81 88 GLU A N 1
ATOM 710 C CA . GLU A 1 88 ? 12.695 8.529 -14.813 1.00 76.81 88 GLU A CA 1
ATOM 711 C C . GLU A 1 88 ? 11.768 9.117 -13.735 1.00 76.81 88 GLU A C 1
ATOM 713 O O . GLU A 1 88 ? 12.223 9.845 -12.854 1.00 76.81 88 GLU A O 1
ATOM 718 N N . ASP A 1 89 ? 10.505 8.681 -13.705 1.00 82.00 89 ASP A N 1
ATOM 719 C CA . ASP A 1 89 ? 9.510 9.133 -12.724 1.00 82.00 89 ASP A CA 1
ATOM 720 C C . ASP A 1 89 ? 9.536 8.357 -11.395 1.00 82.00 89 ASP A C 1
ATOM 722 O O . ASP A 1 89 ? 8.778 8.670 -10.471 1.00 82.00 89 ASP A O 1
ATOM 726 N N . GLY A 1 90 ? 10.398 7.344 -11.248 1.00 81.62 90 GLY A N 1
ATOM 727 C CA . GLY A 1 90 ? 10.378 6.443 -10.091 1.00 81.62 90 GLY A CA 1
ATOM 728 C C . GLY A 1 90 ? 10.556 7.166 -8.756 1.00 81.62 90 GLY A C 1
ATOM 729 O O . GLY A 1 90 ? 9.852 6.879 -7.785 1.00 81.62 90 GLY A O 1
ATOM 730 N N . ILE A 1 91 ? 11.445 8.163 -8.714 1.00 82.50 91 ILE A N 1
ATOM 731 C CA . ILE A 1 91 ? 11.669 8.996 -7.524 1.00 82.50 91 ILE A CA 1
ATOM 732 C C . ILE A 1 91 ? 10.417 9.805 -7.178 1.00 82.50 91 ILE A C 1
ATOM 734 O O . ILE A 1 91 ? 10.042 9.871 -6.004 1.00 82.50 91 ILE A O 1
ATOM 738 N N . LEU A 1 92 ? 9.748 10.377 -8.182 1.00 87.44 92 LEU A N 1
ATOM 739 C CA . LEU A 1 92 ? 8.523 11.143 -7.983 1.00 87.44 92 LEU A CA 1
ATOM 740 C C . LEU A 1 92 ? 7.436 10.243 -7.387 1.00 87.44 92 LEU A C 1
ATOM 742 O O . LEU A 1 92 ? 6.947 10.533 -6.296 1.00 87.44 92 LEU A O 1
ATOM 746 N N . VAL A 1 93 ? 7.157 9.093 -8.005 1.00 85.75 93 VAL A N 1
ATOM 747 C CA . VAL A 1 93 ? 6.140 8.135 -7.533 1.00 85.75 93 VAL A CA 1
ATOM 748 C C . VAL A 1 93 ? 6.426 7.652 -6.103 1.00 85.75 93 VAL A C 1
ATOM 750 O O . VAL A 1 93 ? 5.508 7.532 -5.279 1.00 85.75 93 VAL A O 1
ATOM 753 N N . MET A 1 94 ? 7.697 7.395 -5.772 1.00 84.50 94 MET A N 1
ATOM 754 C CA . MET A 1 94 ? 8.102 7.043 -4.408 1.00 84.50 94 MET A CA 1
ATOM 755 C C . MET A 1 94 ? 7.862 8.195 -3.427 1.00 84.50 94 MET A C 1
ATOM 757 O O . MET A 1 94 ? 7.330 7.961 -2.339 1.00 84.50 94 MET A O 1
ATOM 761 N N . SER A 1 95 ? 8.222 9.425 -3.799 1.00 87.75 95 SER A N 1
ATOM 762 C CA . SER A 1 95 ? 8.042 10.608 -2.952 1.00 87.75 95 SER A CA 1
ATOM 763 C C . SER A 1 95 ? 6.565 10.899 -2.670 1.00 87.75 95 SER A C 1
ATOM 765 O O . SER A 1 95 ? 6.203 11.164 -1.524 1.00 87.75 95 SER A O 1
ATOM 767 N N . GLU A 1 96 ? 5.691 10.744 -3.667 1.00 91.12 96 GLU A N 1
ATOM 768 C CA . GLU A 1 96 ? 4.247 10.917 -3.505 1.00 91.12 96 GLU A CA 1
ATOM 769 C C . GLU A 1 96 ? 3.657 9.844 -2.598 1.00 91.12 96 GLU A C 1
ATOM 771 O O . GLU A 1 96 ? 2.908 10.148 -1.672 1.00 91.12 96 GLU A O 1
ATOM 776 N N . SER A 1 97 ? 4.081 8.594 -2.782 1.00 87.00 97 SER A N 1
ATOM 777 C CA . SER A 1 97 ? 3.663 7.499 -1.909 1.00 87.00 97 SER A CA 1
ATOM 778 C C . SER A 1 97 ? 4.122 7.717 -0.460 1.00 87.00 97 SER A C 1
ATOM 780 O O . SER A 1 97 ? 3.398 7.375 0.472 1.00 87.00 97 SER A O 1
ATOM 782 N N . LEU A 1 98 ? 5.312 8.292 -0.236 1.00 89.25 98 LEU A N 1
ATOM 783 C CA . LEU A 1 98 ? 5.791 8.670 1.100 1.00 89.25 98 LEU A CA 1
ATOM 784 C C . LEU A 1 98 ? 5.008 9.854 1.684 1.00 89.25 98 LEU A C 1
ATOM 786 O O . LEU A 1 98 ? 4.708 9.842 2.881 1.00 89.25 98 LEU A O 1
ATOM 790 N N . ARG A 1 99 ? 4.634 10.834 0.853 1.00 92.38 99 ARG A N 1
ATOM 791 C CA . ARG A 1 99 ? 3.761 11.954 1.232 1.00 92.38 99 ARG A CA 1
ATOM 792 C C . ARG A 1 99 ? 2.399 11.450 1.713 1.00 92.38 99 ARG A C 1
ATOM 794 O O . ARG A 1 99 ? 1.997 11.819 2.813 1.00 92.38 99 ARG A O 1
ATOM 801 N N . GLU A 1 100 ? 1.764 10.529 0.984 1.00 89.44 100 GLU A N 1
ATOM 802 C CA . GLU A 1 100 ? 0.505 9.879 1.393 1.00 89.44 100 GLU A CA 1
ATOM 803 C C . GLU A 1 100 ? 0.629 9.203 2.776 1.00 89.44 100 GLU A C 1
ATOM 805 O O . GLU A 1 100 ? -0.268 9.304 3.619 1.00 89.44 100 GLU A O 1
ATOM 810 N N . ARG A 1 101 ? 1.763 8.538 3.066 1.00 87.94 101 ARG A N 1
ATOM 811 C CA . ARG A 1 101 ? 2.006 7.942 4.399 1.00 87.94 101 ARG A CA 1
ATOM 812 C C . ARG A 1 101 ? 2.130 9.003 5.490 1.00 87.94 101 ARG A C 1
ATOM 814 O O . ARG A 1 101 ? 1.625 8.816 6.599 1.00 87.94 101 ARG A O 1
ATOM 821 N N . ALA A 1 102 ? 2.827 10.099 5.196 1.00 88.56 102 ALA A N 1
ATOM 822 C CA . ALA A 1 102 ? 3.009 11.196 6.137 1.00 88.56 102 ALA A CA 1
ATOM 823 C C . ALA A 1 102 ? 1.671 11.878 6.461 1.00 88.56 102 ALA A C 1
ATOM 825 O O . ALA A 1 102 ? 1.412 12.193 7.621 1.00 88.56 102 ALA A O 1
ATOM 826 N N . GLU A 1 103 ? 0.803 12.052 5.466 1.00 91.62 103 GLU A N 1
ATOM 827 C CA . GLU A 1 103 ? -0.545 12.600 5.638 1.00 91.62 103 GLU A CA 1
ATOM 828 C C . GLU A 1 103 ? -1.415 11.717 6.534 1.00 91.62 103 GLU A C 1
ATOM 830 O O . GLU A 1 103 ? -2.021 12.226 7.474 1.00 91.62 103 GLU A O 1
ATOM 835 N N . LEU A 1 104 ? -1.403 10.393 6.340 1.00 87.00 104 LEU A N 1
ATOM 836 C CA . LEU A 1 104 ? -2.097 9.456 7.233 1.00 87.00 104 LEU A CA 1
ATOM 837 C C . LEU A 1 104 ? -1.651 9.621 8.697 1.00 87.00 104 LEU A C 1
ATOM 839 O O . LEU A 1 104 ? -2.482 9.656 9.609 1.00 87.00 104 LEU A O 1
ATOM 843 N N . SER A 1 105 ? -0.341 9.751 8.923 1.00 84.25 105 SER A N 1
ATOM 844 C CA . SER A 1 105 ? 0.218 9.965 10.262 1.00 84.25 105 SER A CA 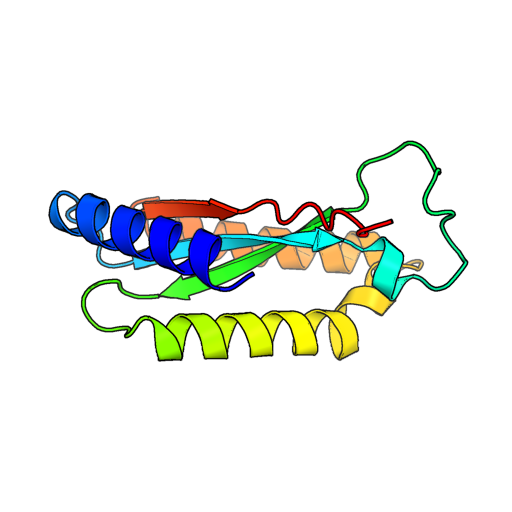1
ATOM 845 C C . SER A 1 105 ? -0.265 11.275 10.890 1.00 84.25 105 SER A C 1
ATOM 847 O O . SER A 1 105 ? -0.714 11.282 12.041 1.00 84.25 105 SER A O 1
ATOM 849 N N . ARG A 1 106 ? -0.256 12.373 10.120 1.00 86.75 106 ARG A N 1
ATOM 850 C CA . ARG A 1 106 ? -0.753 13.686 10.566 1.00 86.75 106 ARG A CA 1
ATOM 851 C C . ARG A 1 106 ? -2.248 13.654 10.875 1.00 86.75 106 ARG A C 1
ATOM 853 O O . ARG A 1 106 ? -2.649 14.113 11.941 1.00 86.75 106 ARG A O 1
ATOM 860 N N . ASN A 1 107 ? -3.050 13.062 9.991 1.00 86.44 107 ASN A N 1
ATOM 861 C CA . ASN A 1 107 ? -4.505 12.968 10.140 1.00 86.44 107 ASN A CA 1
ATOM 862 C C . ASN A 1 107 ? -4.897 12.169 11.382 1.00 86.44 107 ASN A C 1
ATOM 864 O O . ASN A 1 107 ? -5.875 12.492 12.052 1.00 86.44 107 ASN A O 1
ATOM 868 N N . THR A 1 108 ? -4.084 11.176 11.739 1.00 82.00 108 THR A N 1
ATOM 869 C CA . THR A 1 108 ? -4.303 10.374 12.944 1.00 82.00 108 THR A CA 1
ATOM 870 C C . THR A 1 108 ? -3.606 10.959 14.178 1.00 82.00 108 THR A C 1
ATOM 872 O O . THR A 1 108 ? -3.586 10.333 15.233 1.00 82.00 108 THR A O 1
ATOM 875 N N . LYS A 1 109 ? -3.026 12.165 14.080 1.00 81.00 109 LYS A N 1
ATOM 876 C CA . LYS A 1 109 ? -2.276 12.850 15.151 1.00 81.00 109 LYS A CA 1
ATOM 877 C C . LYS A 1 109 ? -1.166 11.983 15.766 1.00 81.00 109 LYS A C 1
ATOM 879 O O . LYS A 1 109 ? -0.909 12.060 16.963 1.00 81.00 109 LYS A O 1
ATOM 884 N N . GLY A 1 110 ? -0.561 11.096 14.972 1.00 71.31 110 GLY A N 1
ATOM 885 C CA . GLY A 1 110 ? 0.409 10.100 15.447 1.00 71.31 110 GLY A CA 1
ATOM 886 C C . GLY A 1 110 ? -0.176 9.005 16.356 1.00 71.31 110 GLY A C 1
ATOM 887 O O . GLY A 1 110 ? 0.559 8.156 16.851 1.00 71.31 110 GLY A O 1
ATOM 888 N N . CYS A 1 111 ? -1.491 8.989 16.563 1.00 76.62 111 CYS A N 1
ATOM 889 C CA . CYS A 1 111 ? -2.203 8.104 17.476 1.00 76.62 111 CYS A CA 1
ATOM 890 C C . CYS A 1 111 ? -2.604 6.801 16.760 1.00 76.62 111 CYS A C 1
ATOM 892 O O . CYS A 1 111 ? -3.784 6.520 16.560 1.00 76.62 111 CYS A O 1
ATOM 894 N N . MET A 1 112 ? -1.617 6.012 16.326 1.00 82.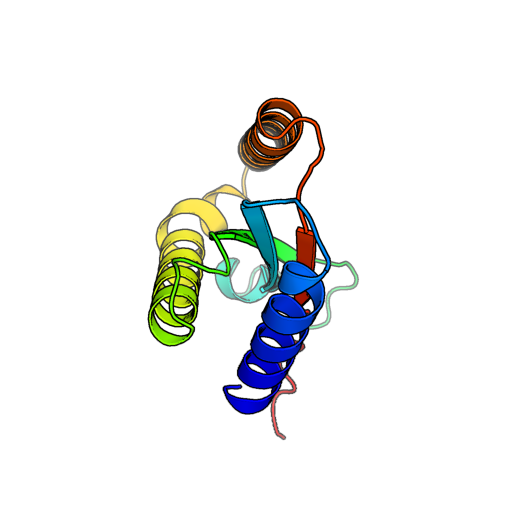00 112 MET A N 1
ATOM 895 C CA . MET A 1 112 ? -1.832 4.736 15.629 1.00 82.00 112 MET A CA 1
ATOM 896 C C . MET A 1 112 ? -0.969 3.631 16.214 1.00 82.00 112 MET A C 1
ATOM 898 O O . MET A 1 112 ? 0.198 3.850 16.530 1.00 82.00 112 MET A O 1
ATOM 902 N N . ASN A 1 113 ? -1.508 2.413 16.259 1.00 84.38 113 ASN A N 1
ATOM 903 C CA . ASN A 1 113 ? -0.668 1.236 16.469 1.00 84.38 113 ASN A CA 1
ATOM 904 C C . ASN A 1 113 ? -0.012 0.853 15.138 1.00 84.38 113 ASN A C 1
ATOM 906 O O . ASN A 1 113 ? -0.689 0.783 14.111 1.00 84.38 113 ASN A O 1
ATOM 910 N N . VAL A 1 114 ? 1.293 0.588 15.151 1.00 82.56 114 VAL A N 1
ATOM 911 C CA . VAL A 1 114 ? 2.049 0.208 13.953 1.00 82.56 114 VAL A CA 1
ATOM 912 C C . VAL A 1 114 ? 2.614 -1.194 14.130 1.00 82.56 114 VAL A C 1
ATOM 914 O O . VAL A 1 114 ? 3.302 -1.479 15.106 1.00 82.56 114 VAL A O 1
ATOM 917 N N . TYR A 1 115 ? 2.356 -2.055 13.152 1.00 82.44 115 TYR A N 1
ATOM 918 C CA . TYR A 1 115 ? 2.923 -3.397 13.060 1.00 82.44 115 TYR A CA 1
ATOM 919 C C . TYR A 1 115 ? 3.616 -3.565 11.715 1.00 82.44 115 TYR A C 1
ATOM 921 O O . TYR A 1 115 ? 3.182 -2.995 10.714 1.00 82.44 115 TYR A O 1
ATOM 929 N N . SER A 1 116 ? 4.676 -4.364 11.671 1.00 79.62 116 SER A N 1
ATOM 930 C CA . SER A 1 116 ? 5.370 -4.684 10.429 1.00 79.62 116 SER A CA 1
ATOM 931 C C . SER A 1 116 ? 5.677 -6.173 10.335 1.00 79.62 116 SER A C 1
ATOM 933 O O . SER A 1 116 ? 5.916 -6.845 11.339 1.00 79.62 116 SER A O 1
ATOM 935 N N . ALA A 1 117 ? 5.664 -6.693 9.112 1.00 76.44 117 ALA A N 1
ATOM 936 C CA . ALA A 1 117 ? 6.164 -8.020 8.799 1.00 76.44 117 ALA A CA 1
ATOM 937 C C . ALA A 1 117 ? 7.128 -7.946 7.617 1.00 76.44 117 ALA A C 1
ATOM 939 O O . ALA A 1 117 ? 6.827 -7.375 6.563 1.00 76.44 117 ALA A O 1
ATOM 940 N N . ILE A 1 118 ? 8.286 -8.577 7.791 1.00 66.19 118 ILE A N 1
ATOM 941 C CA . ILE A 1 118 ? 9.235 -8.840 6.716 1.00 66.19 118 ILE A CA 1
ATOM 942 C C . ILE A 1 118 ? 9.026 -10.294 6.320 1.00 66.19 118 ILE A C 1
ATOM 944 O O . ILE A 1 118 ? 9.371 -11.205 7.067 1.00 66.19 118 ILE A O 1
ATOM 948 N N . VAL A 1 119 ? 8.414 -10.528 5.159 1.00 56.62 119 VAL A N 1
ATOM 949 C CA . VAL A 1 119 ? 8.329 -11.886 4.619 1.00 56.62 119 VAL A CA 1
ATOM 950 C C . VAL A 1 119 ? 9.578 -12.102 3.780 1.00 56.62 119 VAL A C 1
ATOM 952 O O . VAL A 1 119 ? 9.602 -11.824 2.582 1.00 56.62 119 VAL A O 1
ATOM 955 N N . SER A 1 120 ? 10.634 -12.593 4.424 1.00 47.50 120 SER A N 1
ATOM 956 C CA . SER A 1 120 ? 11.743 -13.218 3.715 1.00 47.50 120 S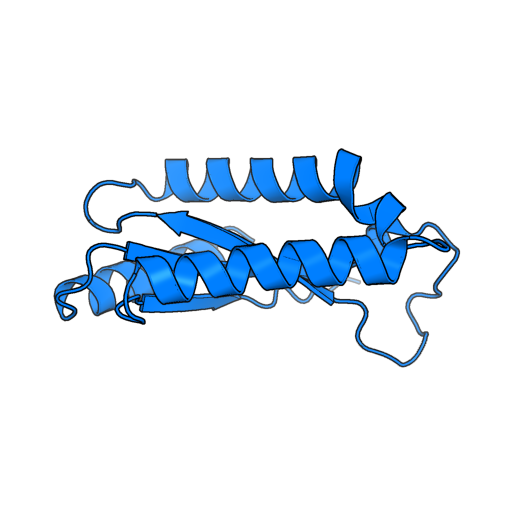ER A CA 1
ATOM 957 C C . SER A 1 120 ? 11.179 -14.468 3.046 1.00 47.50 120 SER A C 1
ATOM 959 O O . SER A 1 120 ? 10.850 -15.446 3.720 1.00 47.50 120 SER A O 1
ATOM 961 N N . HIS A 1 121 ? 10.997 -14.437 1.726 1.00 45.66 121 HIS A N 1
ATOM 962 C CA . HIS A 1 121 ? 10.794 -15.667 0.974 1.00 45.66 121 HIS A CA 1
ATOM 963 C C . HIS A 1 121 ? 12.075 -16.494 1.130 1.00 45.66 121 HIS A C 1
ATOM 965 O O . HIS A 1 121 ? 13.034 -16.291 0.400 1.00 45.66 121 HIS A O 1
ATOM 971 N N . HIS A 1 122 ? 12.113 -17.407 2.102 1.00 35.00 122 HIS A N 1
ATOM 972 C CA . HIS A 1 122 ? 12.966 -18.577 1.967 1.00 35.00 122 HIS A CA 1
ATOM 973 C C . HIS A 1 122 ? 12.411 -19.347 0.772 1.00 35.00 122 HIS A C 1
ATOM 975 O O . HIS A 1 122 ? 11.348 -19.969 0.864 1.00 35.00 122 HIS A O 1
ATOM 981 N N . SER A 1 123 ? 13.093 -19.238 -0.365 1.00 28.78 123 SER A N 1
ATOM 982 C CA . SER A 1 123 ? 13.045 -20.278 -1.381 1.00 28.78 123 SER A CA 1
ATOM 983 C C . SER A 1 123 ? 13.399 -21.570 -0.655 1.00 28.78 123 SER A C 1
ATOM 985 O O . SER A 1 123 ? 14.507 -21.716 -0.147 1.00 28.78 123 SER A O 1
ATOM 987 N N . ARG A 1 124 ? 12.414 -22.455 -0.484 1.00 31.81 124 ARG A N 1
ATOM 988 C CA . ARG A 1 124 ? 12.702 -23.837 -0.109 1.00 31.81 124 ARG A CA 1
ATOM 989 C C . ARG A 1 124 ? 13.506 -24.409 -1.275 1.00 31.81 124 ARG A C 1
ATOM 991 O O . ARG A 1 124 ? 12.925 -24.603 -2.340 1.00 31.81 124 ARG A O 1
ATOM 998 N N . MET A 1 125 ? 14.815 -24.548 -1.086 1.00 30.67 125 MET A N 1
ATOM 999 C CA . MET A 1 125 ? 15.585 -25.594 -1.755 1.00 30.67 125 MET A CA 1
ATOM 1000 C C . MET A 1 125 ? 15.283 -26.917 -1.061 1.00 30.67 125 MET A C 1
ATOM 1002 O O . MET A 1 125 ? 15.115 -26.887 0.182 1.00 30.67 125 MET A O 1
#

Sequence (125 aa):
MCNCFSNHFKSARAASRQSKTETTVFYQMVNLRKSMGSVVPENTMGNWFWPLQVVFKPNETQLQEMVANMRRKITEFYNDKAGKFIGEDGILVMSESLRERAELSRNTKGCMNVYSAIVSHHSRM